Protein AF-X1D644-F1 (afdb_monomer)

Organism: NCBI:txid412755

Secondary structure (DSSP, 8-state):
---HHHHHHHHHHHHHHHHHSS--HHHHHHHHT--HHHHHHHHHHHHHTTSEEEETTTEEEE-HHHHHHHHHHHHHHHHHHHHHHHHHHHHHHHHHHHHTT--

Structure (mmCIF, N/CA/C/O backbone):
data_AF-X1D644-F1
#
_entry.id   AF-X1D644-F1
#
loop_
_atom_site.group_PDB
_atom_site.id
_atom_site.type_symbol
_atom_site.label_atom_id
_atom_site.label_alt_id
_atom_site.label_comp_id
_atom_site.label_asym_id
_atom_site.label_entity_id
_atom_site.label_seq_id
_atom_site.pdbx_PDB_ins_code
_atom_site.Cartn_x
_atom_site.Cartn_y
_atom_site.Cartn_z
_atom_site.occupancy
_atom_site.B_iso_or_equiv
_atom_site.auth_seq_id
_atom_site.auth_comp_id
_atom_site.auth_asym_id
_atom_site.auth_atom_id
_atom_site.pdbx_PDB_model_num
ATOM 1 N N . MET A 1 1 ? 5.710 13.303 7.583 1.00 67.44 1 MET A N 1
ATOM 2 C CA . MET A 1 1 ? 6.589 12.905 6.460 1.00 67.44 1 MET A CA 1
ATOM 3 C C . MET A 1 1 ? 6.364 11.423 6.194 1.00 67.44 1 MET A C 1
ATOM 5 O O . MET A 1 1 ? 6.283 10.675 7.161 1.00 67.44 1 MET A O 1
ATOM 9 N N . THR A 1 2 ? 6.170 11.006 4.944 1.00 84.12 2 THR A N 1
ATOM 10 C CA . THR A 1 2 ? 5.964 9.591 4.587 1.00 84.12 2 THR A CA 1
ATOM 11 C C . THR A 1 2 ? 7.303 8.876 4.493 1.00 84.12 2 THR A C 1
ATOM 13 O O . THR A 1 2 ? 8.273 9.432 3.986 1.00 84.12 2 THR A O 1
ATOM 16 N N . THR A 1 3 ? 7.382 7.657 5.026 1.00 94.88 3 THR A N 1
ATOM 17 C CA . THR A 1 3 ? 8.565 6.805 4.846 1.00 94.88 3 THR A CA 1
ATOM 18 C C . THR A 1 3 ? 8.401 5.958 3.593 1.00 94.88 3 THR A C 1
ATOM 20 O O . THR A 1 3 ? 7.277 5.661 3.193 1.00 94.88 3 THR A O 1
ATOM 23 N N . ARG A 1 4 ? 9.511 5.487 3.017 1.00 94.81 4 ARG A N 1
ATOM 24 C CA . ARG A 1 4 ? 9.479 4.581 1.860 1.00 94.81 4 ARG A CA 1
ATOM 25 C C . ARG A 1 4 ? 8.594 3.353 2.099 1.00 94.81 4 ARG A C 1
ATOM 27 O O . ARG A 1 4 ? 7.746 3.050 1.277 1.00 94.81 4 ARG A O 1
ATOM 34 N N . SER A 1 5 ? 8.701 2.743 3.280 1.00 96.50 5 SER A N 1
ATOM 35 C CA . SER A 1 5 ? 7.852 1.607 3.652 1.00 96.50 5 SER A CA 1
ATOM 36 C C . SER A 1 5 ? 6.359 1.968 3.668 1.00 96.50 5 SER A C 1
ATOM 38 O O . SER A 1 5 ? 5.545 1.186 3.198 1.00 96.50 5 SER A O 1
ATOM 40 N N . MET A 1 6 ? 5.969 3.161 4.133 1.00 97.19 6 MET A N 1
ATOM 41 C CA . MET A 1 6 ? 4.562 3.587 4.049 1.00 97.19 6 MET A CA 1
ATOM 42 C C . MET A 1 6 ? 4.098 3.709 2.592 1.00 97.19 6 MET A C 1
ATOM 44 O O . MET A 1 6 ? 2.972 3.328 2.280 1.00 97.19 6 MET A O 1
ATOM 48 N N . GLU A 1 7 ? 4.959 4.207 1.703 1.00 97.69 7 GLU A N 1
ATOM 49 C CA . GLU A 1 7 ? 4.654 4.327 0.275 1.00 97.69 7 GLU A CA 1
ATOM 50 C C . GLU A 1 7 ? 4.502 2.957 -0.399 1.00 97.69 7 GLU A C 1
ATOM 52 O O . GLU A 1 7 ? 3.531 2.758 -1.128 1.00 97.69 7 GLU A O 1
ATOM 57 N N . ASP A 1 8 ? 5.376 1.994 -0.086 1.00 97.50 8 ASP A N 1
ATOM 58 C CA . 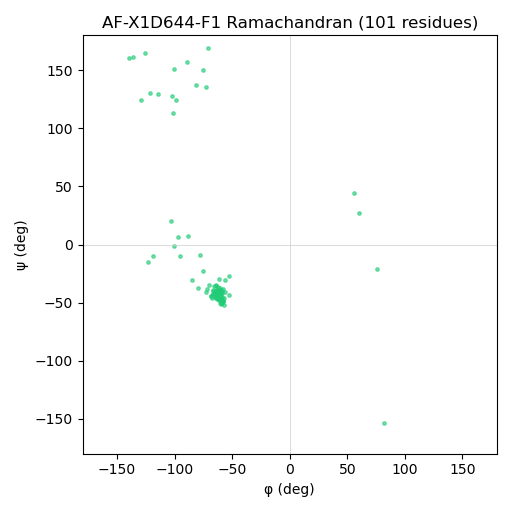ASP A 1 8 ? 5.298 0.619 -0.601 1.00 97.50 8 ASP A CA 1
ATOM 59 C C . ASP A 1 8 ? 3.961 -0.044 -0.220 1.00 97.50 8 ASP A C 1
ATOM 61 O O . ASP A 1 8 ? 3.303 -0.687 -1.042 1.00 97.50 8 ASP A O 1
ATOM 65 N N . TYR A 1 9 ? 3.505 0.168 1.020 1.00 97.62 9 TYR A N 1
ATOM 66 C CA . TYR A 1 9 ? 2.212 -0.333 1.485 1.00 97.62 9 TYR A CA 1
ATOM 67 C C . TYR A 1 9 ? 1.028 0.355 0.809 1.00 97.62 9 TYR A C 1
ATOM 69 O O . TYR A 1 9 ? 0.091 -0.328 0.394 1.00 97.62 9 TYR A O 1
ATOM 77 N N . LEU A 1 10 ? 1.052 1.683 0.674 1.00 97.44 10 LEU A N 1
ATOM 78 C CA . LEU A 1 10 ? -0.007 2.415 -0.026 1.00 97.44 10 LEU A CA 1
ATOM 79 C C . LEU A 1 10 ? -0.095 1.985 -1.495 1.00 97.44 10 LEU A C 1
ATOM 81 O O . LEU A 1 10 ? -1.199 1.780 -1.998 1.00 97.44 10 LEU A O 1
ATOM 85 N N . GLU A 1 11 ? 1.038 1.773 -2.169 1.00 97.31 11 GLU A N 1
ATOM 86 C CA . GLU A 1 11 ? 1.041 1.274 -3.544 1.00 97.31 11 GLU A CA 1
ATOM 87 C C . GLU A 1 11 ? 0.504 -0.164 -3.630 1.00 97.31 11 GLU A C 1
ATOM 89 O O . GLU A 1 11 ? -0.298 -0.480 -4.512 1.00 97.31 11 GLU A O 1
ATOM 94 N N . ALA A 1 12 ? 0.899 -1.046 -2.707 1.00 96.75 12 ALA A N 1
ATOM 95 C CA . ALA A 1 12 ? 0.401 -2.419 -2.667 1.00 96.75 12 ALA A CA 1
ATOM 96 C C . ALA A 1 12 ? -1.117 -2.471 -2.452 1.00 96.75 12 ALA A C 1
ATOM 98 O O . ALA A 1 12 ? -1.809 -3.165 -3.197 1.00 96.75 12 ALA A O 1
ATOM 99 N N . ILE A 1 13 ? -1.640 -1.709 -1.487 1.00 95.75 13 ILE A N 1
ATOM 100 C CA . ILE A 1 13 ? -3.081 -1.612 -1.216 1.00 95.75 13 ILE A CA 1
ATOM 101 C C . ILE A 1 13 ? -3.808 -1.074 -2.451 1.00 95.75 13 ILE A C 1
ATOM 103 O O . ILE A 1 13 ? -4.797 -1.671 -2.868 1.00 95.75 13 ILE A O 1
ATOM 107 N N . TRP A 1 14 ? -3.295 -0.011 -3.080 1.00 95.75 14 TRP A N 1
ATOM 108 C CA . TRP A 1 14 ? -3.877 0.558 -4.298 1.00 95.75 14 TRP A CA 1
ATOM 109 C C . TRP A 1 14 ? -3.979 -0.482 -5.419 1.00 95.75 14 TRP A C 1
ATOM 111 O O . TRP A 1 14 ? -5.056 -0.719 -5.960 1.00 95.75 14 TRP A O 1
ATOM 121 N N . ASN A 1 15 ? -2.871 -1.165 -5.720 1.00 94.25 15 ASN A N 1
ATOM 122 C CA . ASN A 1 15 ? -2.812 -2.177 -6.774 1.00 94.25 15 ASN A CA 1
ATOM 123 C C . ASN A 1 15 ? -3.708 -3.397 -6.478 1.00 94.25 15 ASN A C 1
ATOM 125 O O . ASN A 1 15 ? -4.245 -4.010 -7.399 1.00 94.25 15 ASN A O 1
ATOM 129 N N . LEU A 1 16 ? -3.839 -3.796 -5.209 1.00 94.12 16 LEU A N 1
ATOM 130 C CA . LEU A 1 16 ? -4.703 -4.909 -4.804 1.00 94.12 16 LEU A CA 1
ATOM 131 C C . LEU A 1 16 ? -6.184 -4.531 -4.897 1.00 94.12 16 LEU A C 1
ATOM 133 O O . LEU A 1 16 ? -6.986 -5.337 -5.372 1.00 94.12 16 LEU A O 1
ATOM 137 N N . GLN A 1 17 ? -6.530 -3.310 -4.488 1.00 91.00 17 GLN A N 1
ATOM 138 C CA . GLN A 1 17 ? -7.893 -2.793 -4.550 1.00 91.00 17 GLN A CA 1
ATOM 139 C C . GLN A 1 17 ? -8.368 -2.654 -5.999 1.00 91.00 17 GLN A C 1
ATOM 141 O O . GLN A 1 17 ? -9.479 -3.074 -6.305 1.00 91.00 17 GLN A O 1
ATOM 146 N N . ASP A 1 18 ? -7.512 -2.156 -6.893 1.00 89.00 18 ASP A N 1
ATOM 147 C CA . ASP A 1 18 ? -7.798 -2.046 -8.330 1.00 89.00 18 ASP A CA 1
ATOM 148 C C . ASP A 1 18 ? -8.082 -3.416 -8.977 1.00 89.00 18 ASP A C 1
ATOM 150 O O . ASP A 1 18 ? -8.993 -3.561 -9.786 1.00 89.00 18 ASP A O 1
ATOM 154 N N . LYS A 1 19 ? -7.362 -4.465 -8.554 1.00 88.69 19 LYS A N 1
ATOM 155 C CA . LYS A 1 19 ? -7.517 -5.822 -9.104 1.00 88.69 19 LYS A CA 1
ATOM 156 C C . LYS A 1 19 ? -8.704 -6.611 -8.552 1.00 88.69 19 LYS A C 1
ATOM 158 O O . LYS A 1 19 ? -9.269 -7.424 -9.277 1.00 88.69 19 LYS A O 1
ATOM 163 N N . LYS A 1 20 ? -9.010 -6.479 -7.257 1.00 82.69 20 LYS A N 1
ATOM 164 C CA . LYS A 1 20 ? -9.960 -7.364 -6.547 1.00 82.69 20 LYS A CA 1
ATOM 165 C C . LYS A 1 20 ? -11.184 -6.639 -5.981 1.00 82.69 20 LYS A C 1
ATOM 167 O O . LYS A 1 20 ? -12.084 -7.295 -5.468 1.00 82.69 20 LYS A O 1
ATOM 172 N N . GLY A 1 21 ? -11.204 -5.307 -5.990 1.00 82.75 21 GLY A N 1
ATOM 173 C CA . GLY A 1 21 ? -12.229 -4.480 -5.342 1.00 82.75 21 GLY A CA 1
ATOM 174 C C . GLY A 1 21 ? -12.106 -4.385 -3.814 1.00 82.75 21 GLY A C 1
ATOM 175 O O . GLY A 1 21 ? -12.598 -3.427 -3.225 1.00 82.75 21 GLY A O 1
ATOM 176 N N . TYR A 1 22 ? -11.414 -5.325 -3.162 1.00 82.00 22 TYR A N 1
ATOM 177 C CA . TYR A 1 22 ? -11.141 -5.324 -1.722 1.00 82.00 22 TYR A CA 1
ATOM 178 C C . TYR A 1 22 ? -9.706 -5.779 -1.421 1.00 82.00 22 TYR A C 1
ATOM 180 O O . TYR A 1 22 ? -9.066 -6.454 -2.229 1.00 82.00 22 TYR A O 1
ATOM 188 N N . VAL A 1 23 ? -9.211 -5.453 -0.223 1.00 89.31 23 VAL A N 1
ATOM 189 C CA . VAL A 1 23 ? -7.852 -5.802 0.220 1.00 89.31 23 VAL A CA 1
ATOM 190 C C . VAL A 1 23 ? -7.899 -6.481 1.585 1.00 89.31 23 VAL A C 1
ATOM 192 O O . VAL A 1 23 ? -8.423 -5.914 2.543 1.00 89.31 23 VAL A O 1
ATOM 195 N N . LYS A 1 24 ? -7.334 -7.691 1.698 1.00 89.00 24 LYS A N 1
ATOM 196 C CA . LYS A 1 24 ? -7.125 -8.363 2.991 1.00 89.00 24 LYS A CA 1
ATOM 197 C C . LYS A 1 24 ? -5.672 -8.212 3.432 1.00 89.00 24 LYS A C 1
ATOM 199 O O . LYS A 1 24 ? -4.761 -8.200 2.611 1.00 89.00 24 LYS A O 1
ATOM 204 N N . ALA A 1 25 ? -5.436 -8.212 4.744 1.00 90.06 25 ALA A N 1
ATOM 205 C CA . ALA A 1 25 ? -4.082 -8.147 5.304 1.00 90.06 25 ALA A CA 1
ATOM 206 C C . ALA A 1 25 ? -3.159 -9.279 4.806 1.00 90.06 25 ALA A C 1
ATOM 208 O O . ALA A 1 25 ? -1.960 -9.068 4.666 1.00 90.06 25 ALA A O 1
ATOM 209 N N . LYS A 1 26 ? -3.715 -10.465 4.504 1.00 91.44 26 LYS A N 1
ATOM 210 C CA . LYS A 1 26 ? -2.959 -11.570 3.895 1.00 91.44 26 LYS A CA 1
ATOM 211 C C . LYS A 1 26 ? -2.448 -11.206 2.496 1.00 91.44 26 LYS A C 1
ATOM 213 O O . LYS A 1 26 ? -1.283 -11.431 2.221 1.00 91.44 26 LYS A O 1
ATOM 218 N N . ASP A 1 27 ? -3.285 -10.598 1.653 1.00 92.56 27 ASP A N 1
ATOM 219 C CA . ASP A 1 27 ? -2.875 -10.210 0.298 1.00 92.56 27 ASP A CA 1
ATOM 220 C C . ASP A 1 27 ? -1.727 -9.189 0.330 1.00 92.56 27 ASP A C 1
ATOM 222 O O . ASP A 1 27 ? -0.827 -9.248 -0.500 1.00 92.56 27 ASP A O 1
ATOM 226 N N .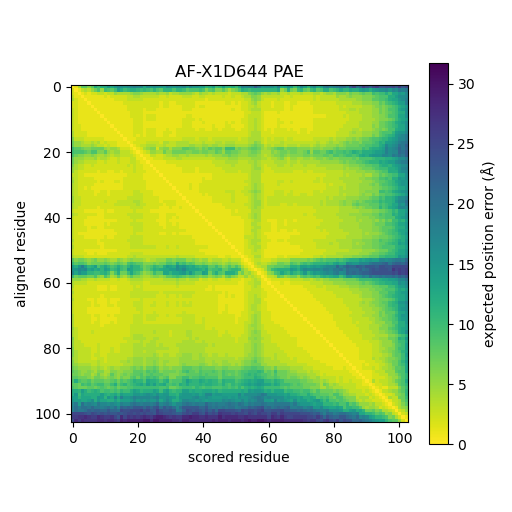 ILE A 1 28 ? -1.741 -8.268 1.301 1.00 95.38 28 ILE A N 1
ATOM 227 C CA . ILE A 1 28 ? -0.662 -7.288 1.497 1.00 95.38 28 ILE A CA 1
ATOM 228 C C . ILE A 1 28 ? 0.620 -7.985 1.962 1.00 95.38 28 ILE A C 1
ATOM 230 O O . ILE A 1 28 ? 1.687 -7.709 1.422 1.00 95.38 28 ILE A O 1
ATOM 234 N N . ALA A 1 29 ? 0.508 -8.889 2.941 1.00 96.75 29 ALA A N 1
ATOM 235 C CA . ALA A 1 29 ? 1.632 -9.660 3.467 1.00 96.75 29 ALA A CA 1
ATOM 236 C C . ALA A 1 29 ? 2.320 -10.467 2.359 1.00 96.75 29 ALA A C 1
ATOM 238 O O . ALA A 1 29 ? 3.530 -10.361 2.188 1.00 96.75 29 ALA A O 1
ATOM 239 N N . ASP A 1 30 ? 1.529 -11.189 1.563 1.00 96.56 30 ASP A N 1
ATOM 240 C CA . ASP A 1 30 ? 2.018 -11.990 0.442 1.00 96.56 30 ASP A CA 1
ATOM 241 C C . ASP A 1 30 ? 2.629 -11.092 -0.651 1.00 96.56 30 ASP A C 1
ATOM 243 O O . ASP A 1 30 ? 3.665 -11.420 -1.220 1.00 96.56 30 ASP A O 1
ATOM 247 N N . LYS A 1 31 ? 2.021 -9.930 -0.939 1.00 96.25 31 LYS A N 1
ATOM 248 C CA . LYS A 1 31 ? 2.489 -9.010 -1.990 1.00 96.25 31 LYS A CA 1
ATOM 249 C C . LYS A 1 31 ? 3.806 -8.310 -1.651 1.00 96.25 31 LYS A C 1
ATOM 251 O O . LYS A 1 31 ? 4.564 -8.001 -2.569 1.00 96.25 31 LYS A O 1
ATOM 256 N N . LEU A 1 32 ? 4.020 -7.990 -0.378 1.00 97.31 32 LEU A N 1
ATOM 257 C CA . LEU A 1 32 ? 5.205 -7.280 0.108 1.00 97.31 32 LEU A CA 1
ATOM 258 C C . LEU A 1 32 ? 6.241 -8.212 0.745 1.00 97.31 32 LEU A C 1
ATOM 260 O O . LEU A 1 32 ? 7.275 -7.723 1.183 1.00 97.31 32 LEU A O 1
ATOM 264 N N . GLU A 1 33 ? 5.965 -9.518 0.807 1.00 97.69 33 GLU A N 1
ATOM 265 C CA . GLU A 1 33 ? 6.832 -10.534 1.419 1.00 97.69 33 GLU A CA 1
ATOM 266 C C . GLU A 1 33 ? 7.169 -10.221 2.891 1.00 97.69 33 GLU A C 1
ATOM 268 O O . GLU A 1 33 ? 8.300 -10.337 3.358 1.00 97.69 33 GLU A O 1
ATOM 273 N N . VAL A 1 34 ? 6.149 -9.812 3.649 1.00 97.75 34 VAL A N 1
ATOM 274 C CA . VAL A 1 34 ? 6.250 -9.404 5.061 1.00 97.75 34 VAL A CA 1
ATOM 275 C C . VAL A 1 34 ? 5.285 -10.187 5.943 1.00 97.75 34 VAL A C 1
ATOM 277 O O . VAL A 1 34 ? 4.328 -10.806 5.482 1.00 97.75 34 VAL A O 1
ATOM 280 N N . THR A 1 35 ? 5.494 -10.141 7.259 1.00 97.50 35 THR A N 1
ATOM 281 C CA . THR A 1 35 ? 4.627 -10.857 8.204 1.00 97.50 35 THR A CA 1
ATOM 282 C C . THR A 1 35 ? 3.273 -10.160 8.403 1.00 97.50 35 THR A C 1
ATOM 284 O O . THR A 1 35 ? 3.162 -8.934 8.357 1.00 97.50 35 THR A O 1
ATOM 287 N N . ARG A 1 36 ? 2.216 -10.930 8.706 1.00 93.62 36 ARG A N 1
ATOM 288 C CA . ARG A 1 36 ? 0.879 -10.380 9.027 1.00 93.62 36 ARG A CA 1
ATOM 289 C C . ARG A 1 36 ? 0.875 -9.401 10.220 1.00 93.62 36 ARG A C 1
ATOM 291 O O . ARG A 1 36 ? 0.139 -8.412 10.143 1.00 93.62 36 ARG A O 1
ATOM 298 N N . PRO A 1 37 ? 1.651 -9.626 11.303 1.00 95.81 37 PRO A N 1
ATOM 299 C CA . PRO A 1 37 ? 1.832 -8.624 12.353 1.00 95.81 37 PRO A CA 1
ATOM 300 C C . PRO A 1 37 ? 2.386 -7.295 11.825 1.00 95.81 37 PRO A C 1
ATOM 302 O O . PRO A 1 37 ? 1.793 -6.256 12.106 1.00 95.81 37 PRO A O 1
ATOM 305 N N . SER A 1 38 ? 3.426 -7.328 10.980 1.00 97.00 38 SER A N 1
ATOM 306 C CA . SER A 1 38 ? 3.997 -6.121 10.358 1.00 97.00 38 SER A CA 1
ATOM 307 C C . SER A 1 38 ? 2.964 -5.360 9.525 1.00 97.00 38 SER A C 1
ATOM 309 O O . SER A 1 38 ? 2.887 -4.135 9.592 1.00 97.00 38 SER A O 1
ATOM 311 N N . VAL A 1 39 ? 2.107 -6.081 8.792 1.00 96.06 39 VAL A N 1
ATOM 312 C CA . VAL A 1 39 ? 1.007 -5.456 8.046 1.00 96.06 39 VAL A CA 1
ATOM 313 C C . VAL A 1 39 ? 0.016 -4.766 8.974 1.00 96.06 39 VAL A C 1
ATOM 315 O O . VAL A 1 39 ? -0.413 -3.651 8.691 1.00 96.06 39 VAL A O 1
ATOM 318 N N . SER A 1 40 ? -0.348 -5.407 10.082 1.00 94.00 40 SER A N 1
ATOM 319 C CA . SER A 1 40 ? -1.314 -4.851 11.037 1.00 94.00 40 SER A CA 1
ATOM 320 C C . SER A 1 40 ? -0.778 -3.575 11.693 1.00 94.00 40 SER A C 1
ATOM 322 O O . SER A 1 40 ? -1.503 -2.586 11.805 1.00 94.00 40 SER A O 1
ATOM 324 N N . GLU A 1 41 ? 0.506 -3.572 12.060 1.00 95.94 41 GLU A N 1
ATOM 325 C CA . GLU A 1 41 ? 1.200 -2.392 12.579 1.00 95.94 41 GLU A CA 1
ATOM 326 C C . GLU A 1 41 ? 1.231 -1.257 11.546 1.00 95.94 41 GLU A C 1
ATOM 328 O O . GLU A 1 41 ? 0.883 -0.116 11.860 1.00 95.94 41 GLU A O 1
ATOM 333 N N . MET A 1 42 ? 1.566 -1.567 10.290 1.00 96.94 42 MET A N 1
ATOM 334 C CA . MET A 1 42 ? 1.604 -0.559 9.234 1.00 96.94 42 MET A CA 1
ATOM 335 C C . MET A 1 42 ? 0.215 -0.004 8.904 1.00 96.94 42 MET A C 1
ATOM 337 O O . MET A 1 42 ? 0.075 1.203 8.737 1.00 96.94 42 MET A O 1
ATOM 341 N N . ILE A 1 43 ? -0.831 -0.837 8.860 1.00 95.19 43 ILE A N 1
ATOM 342 C CA . ILE A 1 43 ? -2.215 -0.375 8.655 1.00 95.19 43 ILE A CA 1
ATOM 343 C C . ILE A 1 43 ? -2.615 0.607 9.756 1.00 95.19 43 ILE A C 1
ATOM 345 O O . ILE A 1 43 ? -3.154 1.672 9.452 1.00 95.19 43 ILE A O 1
ATOM 349 N N . LYS A 1 44 ? -2.311 0.289 11.021 1.00 94.44 44 LYS A N 1
ATOM 350 C CA . LYS A 1 44 ? -2.565 1.197 12.144 1.00 94.44 44 LYS A CA 1
ATOM 351 C C . LYS A 1 44 ? -1.846 2.530 11.932 1.00 94.44 44 LYS A C 1
ATOM 353 O O . LYS A 1 44 ? -2.487 3.576 11.972 1.00 94.44 44 LYS A O 1
ATOM 358 N N . LYS A 1 45 ? -0.555 2.495 11.591 1.00 96.00 45 LYS A N 1
ATOM 359 C CA . LYS A 1 45 ? 0.245 3.698 11.329 1.00 96.00 45 LYS A CA 1
ATOM 360 C C . LYS A 1 45 ? -0.301 4.526 10.161 1.00 96.00 45 LYS A C 1
ATOM 362 O O . LYS A 1 45 ? -0.382 5.748 10.252 1.00 96.00 45 LYS A O 1
ATOM 367 N N . LEU A 1 46 ? -0.688 3.891 9.057 1.00 96.69 46 LEU A N 1
ATOM 368 C CA . LEU A 1 46 ? -1.288 4.570 7.904 1.00 96.69 46 LEU A CA 1
ATOM 369 C C . LEU A 1 46 ? -2.642 5.202 8.255 1.00 96.69 46 LEU A C 1
ATOM 371 O O . LEU A 1 46 ? -2.943 6.288 7.759 1.00 96.69 46 LEU A O 1
ATOM 375 N N . SER A 1 47 ? -3.425 4.553 9.121 1.00 95.19 47 SER A N 1
ATOM 376 C CA . SER A 1 47 ? -4.691 5.083 9.629 1.00 95.19 47 SER A CA 1
ATOM 377 C C . SER A 1 47 ? -4.481 6.283 10.552 1.00 95.19 47 SER A C 1
ATOM 379 O O . SER A 1 47 ? -5.152 7.294 10.382 1.00 95.19 47 SER A O 1
ATOM 381 N N . GLU A 1 48 ? -3.518 6.217 11.475 1.00 95.56 48 GLU A N 1
ATOM 382 C CA . GLU A 1 48 ? -3.134 7.336 12.354 1.00 95.56 48 GLU A CA 1
ATOM 383 C C . GLU A 1 48 ? -2.617 8.546 11.564 1.00 95.56 48 GLU A C 1
ATOM 385 O O . GLU A 1 48 ? -2.781 9.686 11.981 1.00 95.56 48 GLU A O 1
ATOM 390 N N . ASN A 1 49 ? -2.016 8.305 10.396 1.00 96.56 49 ASN A N 1
ATOM 391 C CA . ASN A 1 49 ? -1.571 9.355 9.479 1.00 96.56 49 ASN A CA 1
ATOM 392 C C . ASN A 1 49 ? -2.659 9.794 8.480 1.00 96.56 49 ASN A C 1
ATOM 394 O O . ASN A 1 49 ? -2.378 10.589 7.576 1.00 96.56 49 ASN A O 1
ATOM 398 N N . GLU A 1 50 ? -3.890 9.302 8.641 1.00 96.50 50 GLU A N 1
ATOM 399 C CA . GLU A 1 50 ? -5.073 9.649 7.849 1.00 96.50 50 GLU A CA 1
ATOM 400 C C . GLU A 1 50 ? -4.946 9.332 6.353 1.00 96.50 50 GLU A C 1
ATOM 402 O O . GLU A 1 50 ? -5.567 9.992 5.519 1.00 96.50 50 GLU A O 1
ATOM 407 N N . TYR A 1 51 ? -4.133 8.349 5.967 1.00 97.19 51 TYR A N 1
ATOM 408 C CA . TYR A 1 51 ? -4.064 7.903 4.570 1.00 97.19 51 TYR A CA 1
ATOM 409 C C . TYR A 1 51 ? -5.148 6.876 4.246 1.00 97.19 51 TYR A C 1
ATOM 411 O O . TYR A 1 51 ? -5.651 6.820 3.124 1.00 97.19 51 TYR A O 1
ATOM 419 N N . ILE A 1 52 ? -5.543 6.083 5.236 1.00 95.56 52 ILE A N 1
ATOM 420 C CA . ILE A 1 52 ? -6.581 5.066 5.098 1.00 95.56 52 ILE A CA 1
ATOM 421 C C . ILE A 1 52 ? -7.520 5.091 6.300 1.00 95.56 52 ILE A C 1
ATOM 423 O O . ILE A 1 52 ? -7.173 5.593 7.365 1.00 95.56 52 ILE A O 1
ATOM 427 N N . VAL A 1 53 ? -8.690 4.497 6.123 1.00 92.81 53 VAL A N 1
ATOM 428 C CA . VAL A 1 53 ? -9.605 4.094 7.184 1.00 92.81 53 VAL A CA 1
ATOM 429 C C . VAL A 1 53 ? -9.666 2.574 7.158 1.00 92.81 53 VAL A C 1
ATOM 431 O O . VAL A 1 53 ? -9.840 1.971 6.095 1.00 92.81 53 VAL A O 1
ATOM 434 N N . TYR A 1 54 ? -9.475 1.958 8.322 1.00 85.38 54 TYR A N 1
ATOM 435 C CA . TYR A 1 54 ? -9.640 0.521 8.490 1.00 85.38 54 TYR A CA 1
ATOM 436 C C . TYR A 1 54 ? -10.981 0.232 9.156 1.00 85.38 54 TYR A C 1
ATOM 438 O O . TYR A 1 54 ? -11.185 0.544 10.329 1.00 85.38 54 TYR A O 1
ATOM 446 N N . GLU A 1 55 ? -11.886 -0.398 8.416 1.00 79.69 55 GLU A N 1
ATOM 447 C CA . GLU A 1 55 ? -13.176 -0.826 8.937 1.00 79.69 55 GLU A CA 1
ATOM 448 C C . GLU A 1 55 ? -13.153 -2.329 9.210 1.00 79.69 55 GLU A C 1
ATOM 450 O O . GLU A 1 55 ? -12.847 -3.135 8.331 1.00 79.69 55 GLU A O 1
ATOM 455 N N . LYS A 1 56 ? -13.541 -2.721 10.432 1.00 63.28 56 LYS A N 1
ATOM 456 C CA . LYS A 1 56 ? -13.515 -4.116 10.916 1.00 63.28 56 LYS A CA 1
ATOM 457 C C . LYS A 1 56 ? -14.239 -5.106 9.984 1.00 63.28 56 LYS A C 1
ATOM 459 O O . LYS A 1 56 ? -13.873 -6.277 9.959 1.00 63.28 56 LYS A O 1
ATOM 464 N N . TYR A 1 57 ? -15.221 -4.625 9.216 1.00 60.19 57 TYR A N 1
ATOM 465 C CA . TYR A 1 57 ? -15.980 -5.400 8.226 1.00 60.19 57 TYR A CA 1
ATOM 466 C C . TYR A 1 57 ? -15.939 -4.816 6.799 1.00 60.19 57 TYR A C 1
ATOM 468 O O . TYR 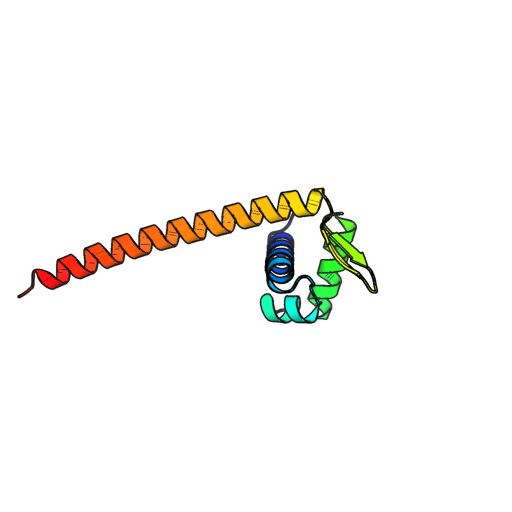A 1 57 ? -16.279 -5.528 5.859 1.00 60.19 57 TYR A O 1
ATOM 476 N N . GLY A 1 58 ? -15.509 -3.559 6.627 1.00 62.34 58 GLY A N 1
ATOM 477 C CA . GLY A 1 58 ? -15.466 -2.851 5.336 1.00 62.34 58 GLY A CA 1
ATOM 478 C C . GLY A 1 58 ? -14.113 -2.912 4.619 1.00 62.34 58 GLY A C 1
ATOM 479 O O . GLY A 1 58 ? -14.012 -2.556 3.447 1.00 62.34 58 GLY A O 1
ATOM 480 N N . GLY A 1 59 ? -13.069 -3.412 5.289 1.00 83.12 59 GLY A N 1
ATOM 481 C CA . GLY A 1 59 ? -11.727 -3.508 4.721 1.00 83.12 59 GLY A CA 1
ATOM 482 C C . GLY A 1 59 ? -10.956 -2.192 4.815 1.00 83.12 59 GLY A C 1
ATOM 483 O O . GLY A 1 59 ? -11.152 -1.400 5.736 1.00 83.12 59 GLY A O 1
ATOM 484 N N . ILE A 1 60 ? -10.014 -1.993 3.894 1.00 90.62 60 ILE A N 1
ATOM 485 C CA . ILE A 1 60 ? -9.161 -0.802 3.845 1.00 90.62 60 ILE A CA 1
ATOM 486 C C . ILE A 1 60 ? -9.724 0.161 2.805 1.00 90.62 60 ILE A C 1
ATOM 488 O O . ILE A 1 60 ? -9.860 -0.205 1.638 1.00 90.62 60 ILE A O 1
ATOM 492 N N . VAL A 1 61 ? -10.000 1.397 3.218 1.00 91.69 61 VAL A N 1
ATOM 493 C CA . VAL A 1 61 ? -10.502 2.460 2.341 1.00 91.69 61 VAL A CA 1
ATOM 494 C C . VAL A 1 61 ? -9.537 3.636 2.366 1.00 91.69 61 VAL A C 1
ATOM 496 O O . VAL A 1 61 ? -9.163 4.114 3.431 1.00 91.69 61 VAL A O 1
ATOM 499 N N . PHE A 1 62 ? -9.132 4.142 1.202 1.00 94.69 62 PHE A N 1
ATOM 500 C CA . PHE A 1 62 ? -8.314 5.354 1.143 1.00 94.69 62 PHE A CA 1
ATOM 501 C C . PHE A 1 62 ? -9.123 6.607 1.485 1.00 94.69 62 PHE A C 1
ATOM 503 O O . PHE A 1 62 ? -10.197 6.837 0.922 1.00 94.69 62 PHE A O 1
ATOM 510 N N . THR A 1 63 ? -8.544 7.479 2.310 1.00 96.75 63 THR A N 1
ATOM 511 C CA . THR A 1 63 ? -9.012 8.865 2.451 1.00 96.75 63 THR A CA 1
ATOM 512 C C . THR A 1 63 ? -8.672 9.670 1.192 1.00 96.75 63 THR A C 1
ATOM 514 O O . THR A 1 63 ? -7.865 9.245 0.363 1.00 96.75 63 THR A O 1
ATOM 517 N N . ALA A 1 64 ? -9.214 10.883 1.049 1.00 9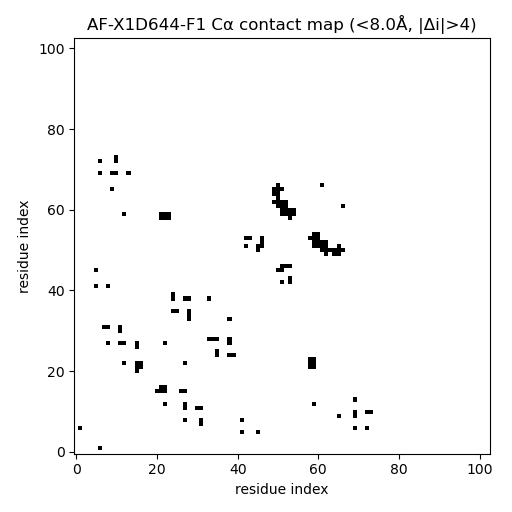7.31 64 ALA A N 1
ATOM 518 C CA . ALA A 1 64 ? -8.814 11.787 -0.036 1.00 97.31 64 ALA A CA 1
ATOM 519 C C . ALA A 1 64 ? -7.294 12.066 -0.038 1.00 97.31 64 ALA A C 1
ATOM 521 O O . ALA A 1 64 ? -6.653 12.035 -1.091 1.00 97.31 64 ALA A O 1
ATOM 522 N N . LYS A 1 65 ? -6.708 12.259 1.152 1.00 96.94 65 LYS A N 1
ATOM 523 C CA . LYS A 1 65 ? -5.265 12.453 1.363 1.00 96.94 65 LYS A CA 1
ATOM 524 C C . LYS A 1 65 ? -4.463 11.237 0.896 1.00 96.94 65 LYS A C 1
ATOM 526 O O . LYS A 1 65 ? -3.497 11.387 0.151 1.00 96.94 65 LYS A O 1
ATOM 531 N N . GLY A 1 66 ? -4.885 10.034 1.286 1.00 97.31 66 GLY A N 1
ATOM 532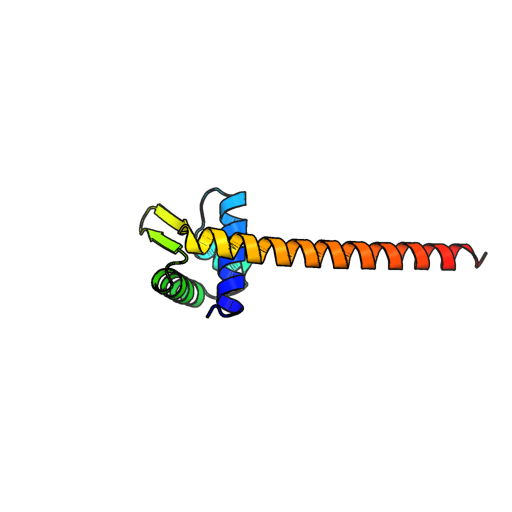 C CA . GLY A 1 66 ? -4.238 8.793 0.871 1.00 97.31 66 GLY A CA 1
ATOM 533 C C . GLY A 1 66 ? -4.374 8.499 -0.614 1.00 97.31 66 GLY A C 1
ATOM 534 O O . GLY A 1 66 ? -3.395 8.081 -1.221 1.00 97.31 66 GLY A O 1
ATOM 535 N N . LYS A 1 67 ? -5.539 8.769 -1.223 1.00 96.69 67 LYS A N 1
ATOM 536 C CA . LYS A 1 67 ? -5.731 8.604 -2.674 1.00 96.69 67 LYS A CA 1
ATOM 537 C C . LYS A 1 67 ? -4.759 9.469 -3.463 1.00 96.69 67 LYS A C 1
ATOM 539 O O . LYS A 1 67 ? -4.094 8.956 -4.356 1.00 96.69 67 LYS A O 1
ATOM 544 N N . LYS A 1 68 ? -4.643 10.754 -3.107 1.00 97.44 68 LYS A N 1
ATOM 545 C CA . LYS A 1 68 ? -3.720 11.675 -3.780 1.00 97.44 68 LYS A CA 1
ATOM 546 C C . LYS A 1 68 ? -2.279 11.162 -3.709 1.00 97.44 68 LYS A C 1
ATOM 548 O O . LYS A 1 68 ? -1.613 11.061 -4.735 1.00 97.44 68 LYS A O 1
ATOM 553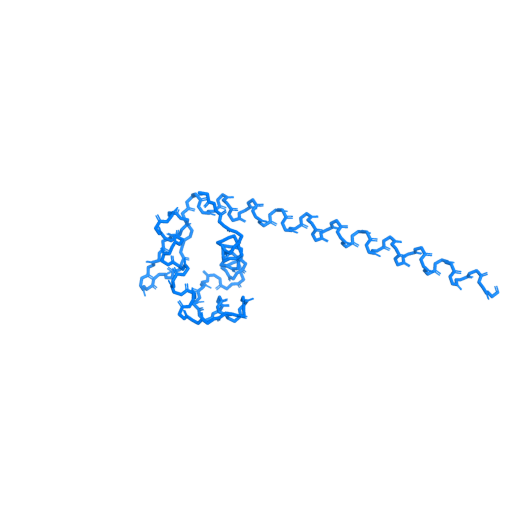 N N . LEU A 1 69 ? -1.833 10.770 -2.516 1.00 97.12 69 LEU A N 1
ATOM 554 C CA . LEU A 1 69 ? -0.484 10.248 -2.313 1.00 97.12 69 LEU A CA 1
ATOM 555 C C . LEU A 1 69 ? -0.249 8.929 -3.071 1.00 97.12 69 LEU A C 1
ATOM 557 O O . LEU A 1 69 ? 0.762 8.783 -3.752 1.00 97.12 69 LEU A O 1
ATOM 561 N N . ALA A 1 70 ? -1.183 7.978 -3.000 1.00 96.25 70 ALA A N 1
ATOM 562 C CA . ALA A 1 70 ? -1.076 6.702 -3.705 1.00 96.25 70 ALA A CA 1
ATOM 563 C C . ALA A 1 70 ? -0.995 6.890 -5.229 1.00 96.25 70 ALA A C 1
ATOM 565 O O . ALA A 1 70 ? -0.196 6.226 -5.889 1.00 96.25 70 ALA A O 1
ATOM 566 N N . GLN A 1 71 ? -1.756 7.837 -5.788 1.00 96.31 71 GLN A N 1
ATOM 567 C CA . GLN A 1 71 ? -1.684 8.196 -7.206 1.00 96.31 71 GLN A CA 1
ATOM 568 C C . GLN A 1 71 ? -0.325 8.797 -7.584 1.00 96.31 71 GLN A C 1
ATOM 570 O O . GLN A 1 71 ? 0.233 8.434 -8.620 1.00 96.31 71 GLN A O 1
ATOM 575 N N . GLU A 1 72 ? 0.236 9.681 -6.755 1.00 97.00 72 GLU A N 1
ATOM 576 C CA . GLU A 1 72 ? 1.570 10.255 -6.976 1.00 97.00 72 GLU A CA 1
ATOM 577 C C . GLU A 1 72 ? 2.665 9.179 -6.936 1.00 97.00 72 GLU A C 1
ATOM 579 O O . GLU A 1 72 ? 3.508 9.121 -7.838 1.00 97.00 72 GLU A O 1
ATOM 584 N N . ILE A 1 73 ? 2.610 8.277 -5.950 1.00 97.06 73 ILE A N 1
ATOM 585 C CA . ILE A 1 73 ? 3.517 7.125 -5.843 1.00 97.06 73 ILE A CA 1
ATOM 586 C C . ILE A 1 73 ? 3.400 6.254 -7.095 1.00 97.06 73 ILE A C 1
ATOM 588 O O . ILE A 1 73 ? 4.411 5.948 -7.733 1.00 97.06 73 ILE A O 1
ATOM 592 N N . LYS A 1 74 ? 2.170 5.911 -7.499 1.00 95.31 74 LYS A N 1
ATOM 593 C CA . LYS A 1 74 ? 1.929 5.043 -8.652 1.00 95.31 74 LYS A CA 1
ATOM 594 C C . LYS A 1 74 ? 2.405 5.665 -9.956 1.00 95.31 74 LYS A C 1
ATOM 596 O O . LYS A 1 74 ? 3.002 4.976 -10.785 1.00 95.31 74 LYS A O 1
ATOM 601 N N . LYS A 1 75 ? 2.184 6.968 -10.131 1.00 96.19 75 LYS A N 1
ATOM 602 C CA . LYS A 1 75 ? 2.674 7.721 -11.287 1.00 96.19 75 LYS A CA 1
ATOM 603 C C . LYS A 1 75 ? 4.196 7.663 -11.359 1.00 96.19 75 LYS A C 1
ATOM 605 O O . LYS A 1 75 ? 4.737 7.338 -12.410 1.00 96.19 75 LYS A O 1
ATOM 610 N N . ARG A 1 76 ? 4.888 7.920 -10.246 1.00 96.62 76 ARG A N 1
ATOM 611 C CA . ARG A 1 76 ? 6.355 7.869 -10.189 1.00 96.62 76 ARG A CA 1
ATOM 612 C C . ARG A 1 76 ? 6.893 6.468 -10.484 1.00 96.62 76 ARG A C 1
ATOM 614 O O . ARG A 1 76 ? 7.835 6.347 -11.260 1.00 96.62 76 ARG A O 1
ATOM 621 N N . HIS A 1 77 ? 6.275 5.427 -9.922 1.00 95.56 77 HIS A N 1
ATOM 622 C CA . HIS A 1 77 ? 6.630 4.036 -10.217 1.00 95.56 77 HIS A CA 1
ATOM 623 C C . HIS A 1 77 ? 6.472 3.739 -11.713 1.00 95.56 77 HIS A C 1
ATOM 625 O O . HIS A 1 77 ? 7.398 3.244 -12.349 1.00 95.56 77 HIS A O 1
ATOM 631 N N . THR A 1 78 ? 5.315 4.075 -12.285 1.00 95.44 78 THR A N 1
ATOM 632 C CA . THR A 1 78 ? 4.995 3.782 -13.690 1.00 95.44 78 THR A CA 1
ATOM 633 C C . THR A 1 78 ? 5.956 4.494 -14.635 1.00 95.44 78 THR A C 1
ATOM 635 O O . THR A 1 78 ? 6.520 3.854 -15.514 1.00 95.44 78 THR A O 1
ATOM 638 N N . LEU A 1 79 ? 6.232 5.781 -14.399 1.00 97.75 79 LEU A N 1
ATOM 639 C CA . LEU A 1 79 ? 7.201 6.543 -15.191 1.00 97.75 79 LEU A CA 1
ATOM 640 C C . LEU A 1 79 ? 8.603 5.930 -15.136 1.00 97.75 79 LEU A C 1
ATOM 642 O O . LEU A 1 79 ? 9.271 5.840 -16.163 1.00 97.75 79 LEU A O 1
ATOM 646 N N . LEU A 1 80 ? 9.046 5.492 -13.954 1.00 97.50 80 LEU A N 1
ATOM 647 C CA . LEU A 1 80 ? 10.346 4.845 -13.808 1.00 97.50 80 LEU A CA 1
ATOM 648 C C . LEU A 1 80 ? 10.398 3.515 -14.571 1.00 97.50 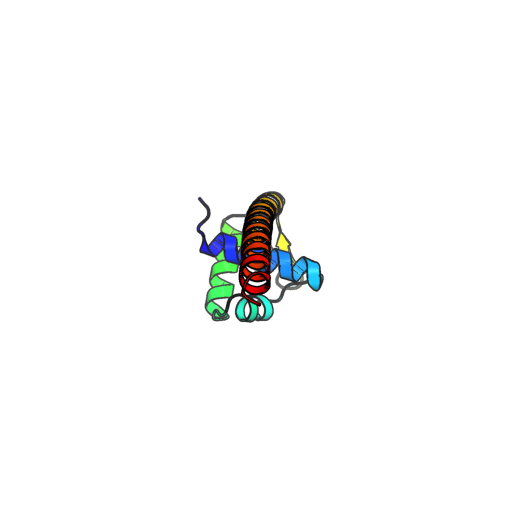80 LEU A C 1
ATOM 650 O O . LEU A 1 80 ? 11.361 3.262 -15.288 1.00 97.50 80 LEU A O 1
ATOM 654 N N . VAL A 1 81 ? 9.360 2.685 -14.452 1.00 96.50 81 VAL A N 1
ATOM 655 C CA . VAL A 1 81 ? 9.271 1.402 -15.165 1.00 96.50 81 VAL A CA 1
ATOM 656 C C . VAL A 1 81 ? 9.237 1.612 -16.677 1.00 96.50 81 VAL A C 1
ATOM 658 O O . VAL A 1 81 ? 9.968 0.944 -17.402 1.00 96.50 81 VAL A O 1
ATOM 661 N N . GLU A 1 82 ? 8.443 2.561 -17.170 1.00 97.06 82 GLU A N 1
ATOM 662 C CA . GLU A 1 82 ? 8.393 2.898 -18.595 1.00 97.06 82 GLU A CA 1
ATOM 663 C C . GLU A 1 82 ? 9.738 3.410 -19.112 1.00 97.06 82 GLU A C 1
ATOM 665 O O . GLU A 1 82 ? 10.178 3.003 -20.188 1.00 97.06 82 GLU A O 1
ATOM 670 N N . PHE A 1 83 ? 10.410 4.271 -18.346 1.00 97.19 83 PHE A N 1
ATOM 671 C CA . PHE A 1 83 ? 11.745 4.751 -18.681 1.00 97.19 83 PHE A CA 1
ATOM 672 C C . PHE A 1 83 ? 12.745 3.593 -18.783 1.00 97.19 83 PHE A C 1
ATOM 674 O O . PHE A 1 83 ? 13.410 3.451 -19.809 1.00 97.19 83 PHE A O 1
ATOM 681 N N . LEU A 1 84 ? 12.808 2.729 -17.764 1.00 96.62 84 LEU A N 1
ATOM 682 C CA . LEU A 1 84 ? 13.709 1.575 -17.747 1.00 96.62 84 LEU A CA 1
ATOM 683 C C . LEU A 1 84 ? 13.418 0.605 -18.898 1.00 96.62 84 LEU A C 1
ATOM 685 O O . LEU A 1 84 ? 14.350 0.154 -19.560 1.00 96.62 84 LEU A O 1
ATOM 689 N N . ASN A 1 85 ? 12.144 0.343 -19.198 1.00 95.88 85 ASN A N 1
ATOM 690 C CA . ASN A 1 85 ? 11.749 -0.502 -20.325 1.00 95.88 85 ASN A CA 1
ATOM 691 C C . ASN A 1 85 ? 12.192 0.089 -21.667 1.00 95.88 85 ASN A C 1
ATOM 693 O O . ASN A 1 85 ? 12.715 -0.634 -22.510 1.00 95.88 85 ASN A O 1
ATOM 697 N N . ARG A 1 86 ? 12.027 1.401 -21.875 1.00 95.38 86 ARG A N 1
ATOM 698 C CA . ARG A 1 86 ? 12.489 2.067 -23.105 1.00 95.38 86 ARG A CA 1
ATOM 699 C C . ARG A 1 86 ? 14.000 1.967 -23.256 1.00 95.38 86 ARG A C 1
ATOM 701 O O . ARG A 1 86 ? 14.479 1.629 -24.332 1.00 95.38 86 ARG A O 1
ATOM 708 N N . VAL A 1 87 ? 14.737 2.226 -22.179 1.00 95.31 87 VAL A N 1
ATOM 709 C CA . VAL A 1 87 ? 16.197 2.112 -22.158 1.00 95.31 87 VAL A CA 1
ATOM 710 C C . VAL A 1 87 ? 16.635 0.677 -22.473 1.00 95.31 87 VAL A C 1
ATOM 712 O O . VAL A 1 87 ? 17.489 0.477 -23.332 1.00 95.31 87 VAL A O 1
ATOM 715 N N . PHE A 1 88 ? 16.007 -0.325 -21.855 1.00 94.19 88 PHE A N 1
ATOM 716 C CA . PHE A 1 88 ? 16.302 -1.735 -22.109 1.00 94.19 88 PHE A CA 1
ATOM 717 C C . PHE A 1 88 ? 16.030 -2.143 -23.565 1.00 94.19 88 PHE A C 1
ATOM 719 O O . PHE A 1 88 ? 16.874 -2.779 -24.192 1.00 94.19 88 PHE A O 1
ATOM 726 N N . LEU A 1 89 ? 14.892 -1.727 -24.132 1.00 93.56 89 LEU A N 1
ATOM 727 C CA . LEU A 1 89 ? 14.546 -2.000 -25.531 1.00 93.56 89 LEU A CA 1
ATOM 728 C C . LEU A 1 89 ? 15.533 -1.357 -26.512 1.00 93.56 89 LEU A C 1
ATOM 730 O O . LEU A 1 89 ? 15.896 -1.983 -27.505 1.00 93.56 89 LEU A O 1
ATOM 734 N N . LEU A 1 90 ? 15.996 -0.134 -26.229 1.00 91.50 90 LEU A N 1
ATOM 735 C CA . LEU A 1 90 ? 17.028 0.520 -27.035 1.00 91.50 90 LEU A CA 1
ATOM 736 C C . LEU A 1 90 ? 18.342 -0.266 -26.991 1.00 91.50 90 LEU A C 1
ATOM 738 O O . LEU A 1 90 ? 18.919 -0.541 -28.041 1.00 91.50 90 LEU A O 1
ATOM 742 N N . PHE A 1 91 ? 18.795 -0.675 -25.802 1.00 90.31 91 PHE A N 1
ATOM 743 C CA . PHE A 1 91 ? 20.000 -1.496 -25.674 1.00 90.31 91 PHE A CA 1
ATOM 744 C C . PHE A 1 91 ? 19.876 -2.818 -26.434 1.00 90.31 91 PHE A C 1
ATOM 746 O O . PHE A 1 91 ? 20.774 -3.149 -27.204 1.00 90.31 91 PHE A O 1
ATOM 753 N N . HIS A 1 92 ? 18.759 -3.535 -26.283 1.00 85.62 92 HIS A N 1
ATOM 754 C CA . HIS A 1 92 ? 18.523 -4.793 -26.992 1.00 85.62 92 HIS A CA 1
ATOM 755 C C . HIS A 1 92 ? 18.549 -4.608 -28.518 1.00 85.62 92 HIS A C 1
ATOM 757 O O . HIS A 1 92 ? 19.269 -5.324 -29.208 1.00 85.62 92 HIS A O 1
ATOM 763 N N . TYR A 1 93 ? 17.884 -3.569 -29.033 1.00 85.62 93 TYR A N 1
ATOM 764 C CA . TYR A 1 93 ? 17.877 -3.249 -30.463 1.00 85.62 93 TYR A CA 1
ATOM 765 C C . TYR A 1 93 ? 19.278 -2.968 -31.032 1.00 85.62 93 TYR A C 1
ATOM 767 O O . TYR A 1 93 ? 19.600 -3.375 -32.150 1.00 85.62 93 TYR A O 1
ATOM 775 N N . HIS A 1 94 ? 20.127 -2.261 -30.281 1.00 81.75 94 HIS A N 1
ATOM 776 C CA . HIS A 1 94 ? 21.498 -1.977 -30.712 1.00 81.75 94 HIS A CA 1
ATOM 777 C C . HIS A 1 94 ? 22.399 -3.214 -30.664 1.00 81.75 94 HIS A C 1
ATOM 779 O O . HIS A 1 94 ? 23.215 -3.402 -31.565 1.00 81.75 94 HIS A O 1
ATOM 785 N N . ILE A 1 95 ? 22.232 -4.062 -29.648 1.00 80.62 95 ILE A N 1
ATOM 786 C CA . ILE A 1 95 ? 22.946 -5.334 -29.510 1.00 80.62 95 ILE A CA 1
ATOM 787 C C . ILE A 1 95 ? 22.629 -6.244 -30.705 1.00 80.62 95 ILE A C 1
ATOM 789 O O . ILE A 1 95 ? 23.554 -6.693 -31.377 1.00 80.62 95 ILE A O 1
ATOM 793 N N . ASP A 1 96 ? 21.351 -6.433 -31.041 1.00 79.38 96 ASP A N 1
ATOM 794 C CA . ASP A 1 96 ? 20.940 -7.288 -32.162 1.00 79.38 96 ASP A CA 1
ATOM 795 C C . ASP A 1 96 ? 21.524 -6.812 -33.500 1.00 79.38 96 ASP A C 1
ATOM 797 O O . ASP A 1 96 ? 21.987 -7.621 -34.306 1.00 79.38 96 ASP A O 1
ATOM 801 N N . LYS A 1 97 ? 21.584 -5.490 -33.723 1.00 75.69 97 LYS A N 1
ATOM 802 C CA . LYS A 1 97 ? 22.234 -4.930 -34.916 1.00 75.69 97 LYS A CA 1
ATOM 803 C C . LYS A 1 97 ? 23.724 -5.241 -34.979 1.00 75.69 97 LYS A C 1
ATOM 805 O O . LYS A 1 97 ? 24.208 -5.539 -36.061 1.00 75.69 97 LYS A O 1
ATOM 810 N N . LEU A 1 98 ? 24.453 -5.182 -33.865 1.00 73.25 98 LEU A N 1
ATOM 811 C CA . LEU A 1 98 ? 25.891 -5.471 -33.857 1.00 73.25 98 LEU A CA 1
ATOM 812 C C . LEU A 1 98 ? 26.188 -6.938 -34.205 1.00 73.25 98 LEU A C 1
ATOM 814 O O . LEU A 1 98 ? 27.148 -7.203 -34.924 1.00 73.25 98 LEU A O 1
ATOM 818 N N . TYR A 1 99 ? 25.342 -7.878 -33.773 1.00 69.38 99 TYR A N 1
ATOM 819 C CA . TYR A 1 99 ? 25.511 -9.302 -34.085 1.00 69.38 99 TYR A CA 1
ATOM 820 C C . TYR A 1 99 ? 25.122 -9.677 -35.523 1.00 69.38 99 TYR A C 1
ATOM 822 O O . TYR A 1 99 ? 25.638 -10.662 -36.044 1.00 69.38 99 TYR A O 1
ATOM 830 N N . GLN A 1 100 ? 24.276 -8.892 -36.200 1.00 63.06 100 GLN A N 1
ATOM 831 C CA . GLN A 1 100 ? 23.958 -9.124 -37.617 1.00 63.06 100 GLN A CA 1
ATOM 832 C C . GL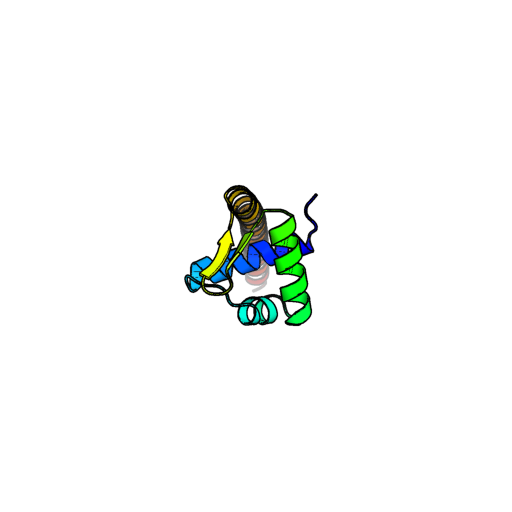N A 1 100 ? 25.038 -8.639 -38.601 1.00 63.06 100 GLN A C 1
ATOM 834 O O . GLN A 1 100 ? 24.956 -8.963 -39.779 1.00 63.06 100 GLN A O 1
ATOM 839 N N . PHE A 1 101 ? 26.061 -7.909 -38.140 1.00 59.22 101 PHE A N 1
ATOM 840 C CA . PHE A 1 101 ? 27.194 -7.460 -38.969 1.00 59.22 101 PHE A CA 1
ATOM 841 C C . PHE A 1 101 ? 28.445 -8.360 -38.868 1.00 59.22 101 PHE A C 1
ATOM 843 O O . PHE A 1 101 ? 29.490 -8.004 -39.409 1.00 59.22 101 PHE A O 1
ATOM 850 N N . GLN A 1 102 ? 28.372 -9.510 -38.183 1.00 53.12 102 GLN A N 1
ATOM 851 C CA . GLN A 1 102 ? 29.489 -10.464 -38.049 1.00 53.12 102 GLN A CA 1
ATOM 852 C C . GLN A 1 102 ? 29.379 -11.724 -38.941 1.00 53.12 102 GLN A C 1
ATOM 854 O O . GLN A 1 102 ? 30.050 -12.716 -38.658 1.00 53.12 102 GLN A O 1
ATOM 859 N N . ILE A 1 103 ? 28.585 -11.697 -40.021 1.00 47.88 103 ILE A N 1
ATOM 860 C CA . ILE A 1 103 ? 28.550 -12.748 -41.063 1.00 47.88 103 ILE A CA 1
ATOM 861 C C . ILE A 1 103 ? 28.788 -12.117 -42.432 1.00 47.88 103 ILE A C 1
ATOM 863 O O . ILE A 1 103 ? 28.156 -11.070 -42.699 1.00 47.88 103 ILE A O 1
#

Mean predicted aligned error: 5.54 Å

Nearest PDB structures (foldseek):
  1on2-assembly1_B  TM=9.420E-01  e=5.713E-08  Bacillus subtilis
  4hv6-assembly1_A  TM=9.660E-01  e=2.635E-07  Bacillus subtilis subsp. subtilis str. 168
  6kta-assembly1_A  TM=9.415E-01  e=1.449E-07  Halalkalibacterium halodurans C-125
  4hx8-assembly1_A  TM=9.484E-01  e=8.154E-07  Bacillus subtilis subsp. subtilis str. 168
  2h09-assembly1_A-2  TM=8.789E-01  e=3.292E-06  Escherichia coli

Solvent-accessible surface area (backbone atoms only — not comparable to full-atom values): 5822 Å² total; per-residue (Å²): 135,87,50,71,69,57,51,55,51,42,40,50,51,50,57,38,28,76,75,66,75,55,52,54,64,64,61,51,14,67,74,68,76,48,53,60,67,60,43,52,54,49,52,50,52,38,33,77,70,49,28,31,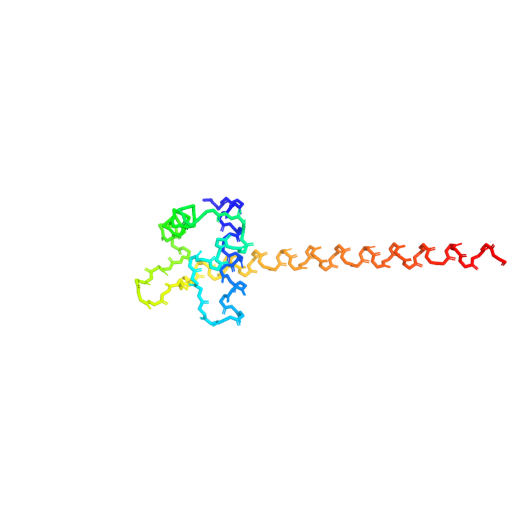46,81,38,100,86,78,34,68,43,68,32,76,65,22,46,54,50,34,50,54,52,47,50,54,52,50,55,49,50,54,51,52,51,52,53,50,52,51,52,51,56,53,52,56,55,60,64,66,69,77,117

Sequence (103 aa):
MTTRSMEDYLEAIWNLQDKKGYVKAKDIADKLEVTRPSVSEMIKKLSENEYIVYEKYGGIVFTAKGKKLAQEIKKRHTLLVEFLNRVFLLFHYHIDKLYQFQI

Radius of gyration: 18.87 Å; Cα contacts (8 Å, |Δi|>4): 77; chains: 1; bounding box: 46×26×54 Å

Foldseek 3Di:
DDDPVLLLLLLQQVVCCVVPVADDLVSSCVVVVHDSVVSVVSLVVCVVVQQWDADPPRHIGGDPNVVVSNVVSVVVVVVVVVVVVVVVVVVVVVVVVVVVPPD

pLDDT: mean 90.42, std 10.78, range [47.88, 97.75]

InterPro domains:
  IPR022687 DTXR-type, HTH domain [PF01325] (1-60)
  IPR022687 DTXR-type, HTH domain [PS50944] (1-63)
  IPR022689 Iron dependent repressor [SM00529] (24-101)
  IPR036388 Winged helix-like DNA-binding domain superfamily [G3DSA:1.10.10.10] (2-71)
  IPR036390 Winged helix DNA-binding domain superfamily [SSF46785] (3-61)
  IPR050536 MntR/IdeR Metal-Dependent Regulators [PTHR33238] (2-87)